Protein AF-W4HEM5-F1 (afdb_monomer_lite)

Sequence (78 aa):
MVQLGADDDFSGPVRIAFPDETVIDVQAERGRVANRVVVAETWGALLDGLRGHDMLELTMNGSSRRIETGEGQNFTCN

Radius of gyration: 11.91 Å; chains: 1; bounding box: 30×26×29 Å

Foldseek 3Di:
DDQQPDAQCDWAWKWKAAPVRDIQIFTDHSSDGDCVRDDVVSVVVVVVRLQVDQWIWMADPNDIDIDGSHDRPPPDDD

Organism: NCBI:txid1379903

pLDDT: mean 72.05, std 14.66, range [27.81, 88.81]

Structure (mmCIF, N/CA/C/O backbone):
data_AF-W4HEM5-F1
#
_entry.id   AF-W4HEM5-F1
#
loop_
_atom_site.group_PDB
_atom_site.id
_atom_site.type_symbol
_atom_site.label_atom_id
_atom_site.label_alt_id
_atom_site.label_comp_id
_atom_site.label_asym_id
_atom_site.label_entity_id
_atom_site.label_seq_id
_atom_site.pdbx_PDB_ins_code
_atom_site.Cartn_x
_atom_site.Cartn_y
_atom_site.Cartn_z
_atom_site.occupancy
_atom_site.B_iso_or_equiv
_atom_site.auth_seq_id
_atom_site.auth_comp_id
_atom_site.auth_asym_id
_atom_site.auth_atom_id
_atom_site.pdbx_PDB_model_num
ATOM 1 N N . MET A 1 1 ? -5.909 -9.526 -7.937 1.00 57.78 1 MET A N 1
ATOM 2 C CA . MET A 1 1 ? -4.952 -8.495 -8.396 1.00 57.78 1 MET A CA 1
ATOM 3 C C . MET A 1 1 ? -5.442 -7.186 -7.818 1.00 57.78 1 MET A C 1
ATOM 5 O O . MET A 1 1 ? -6.642 -6.960 -7.883 1.00 57.78 1 MET A O 1
ATOM 9 N N . VAL A 1 2 ? -4.564 -6.401 -7.202 1.00 62.97 2 VAL A N 1
ATOM 10 C CA . VAL A 1 2 ? -4.913 -5.102 -6.617 1.00 62.97 2 VAL A CA 1
ATOM 11 C C . VAL A 1 2 ? -4.371 -4.038 -7.561 1.00 62.97 2 VAL A C 1
ATOM 13 O O . VAL A 1 2 ? -3.168 -4.008 -7.829 1.00 62.97 2 VAL A O 1
ATOM 16 N N . GLN A 1 3 ? -5.262 -3.219 -8.120 1.00 66.00 3 GLN A N 1
ATOM 17 C CA . GLN A 1 3 ? -4.859 -2.027 -8.855 1.00 66.00 3 GLN A CA 1
ATOM 18 C C . GLN A 1 3 ? -4.594 -0.943 -7.821 1.00 66.00 3 GLN A C 1
ATOM 20 O O . GLN A 1 3 ? -5.503 -0.493 -7.127 1.00 66.00 3 GLN A O 1
ATOM 25 N N . LEU A 1 4 ? -3.329 -0.568 -7.684 1.00 65.75 4 LEU A N 1
ATOM 26 C CA . LEU A 1 4 ? -2.978 0.626 -6.941 1.00 65.75 4 LEU A CA 1
ATOM 27 C C . LEU A 1 4 ? -3.376 1.784 -7.856 1.00 65.75 4 LEU A C 1
ATOM 29 O O . LEU A 1 4 ? -3.138 1.689 -9.055 1.00 65.75 4 LEU A O 1
ATOM 33 N N . GLY A 1 5 ? -4.023 2.836 -7.348 1.00 55.84 5 GLY A N 1
ATOM 34 C CA . GLY A 1 5 ? -4.505 3.986 -8.144 1.00 55.84 5 GLY A CA 1
ATOM 35 C C . GLY A 1 5 ? -3.388 4.846 -8.762 1.00 55.84 5 GLY A C 1
ATOM 36 O O . GLY A 1 5 ? -3.484 6.074 -8.814 1.00 55.84 5 GLY A O 1
ATOM 37 N N . ALA A 1 6 ? -2.288 4.206 -9.127 1.00 54.91 6 ALA A N 1
ATOM 38 C CA . ALA A 1 6 ? -1.064 4.710 -9.684 1.00 54.91 6 ALA A CA 1
ATOM 39 C C . ALA A 1 6 ? -1.022 4.450 -11.188 1.00 54.91 6 ALA A C 1
ATOM 41 O O . ALA A 1 6 ? -1.648 3.519 -11.687 1.00 54.91 6 ALA A O 1
ATOM 42 N N . ASP A 1 7 ? -0.251 5.299 -11.855 1.00 57.62 7 ASP A N 1
ATOM 43 C CA . ASP A 1 7 ? 0.129 5.241 -13.260 1.00 57.62 7 ASP A CA 1
ATOM 44 C C . ASP A 1 7 ? 0.230 3.794 -13.792 1.00 57.62 7 ASP A C 1
ATOM 46 O O . ASP A 1 7 ? 1.037 3.004 -13.295 1.00 57.62 7 ASP A O 1
ATOM 50 N N . ASP A 1 8 ? -0.611 3.431 -14.773 1.00 60.00 8 ASP A N 1
ATOM 51 C CA . ASP A 1 8 ? -0.656 2.078 -15.363 1.00 60.00 8 ASP A CA 1
ATOM 52 C C . ASP A 1 8 ? 0.678 1.698 -16.048 1.00 60.00 8 ASP A C 1
ATOM 54 O O . ASP A 1 8 ? 0.884 0.525 -16.357 1.00 60.00 8 ASP A O 1
ATOM 58 N N . ASP A 1 9 ? 1.608 2.637 -16.262 1.00 67.69 9 ASP A N 1
ATOM 59 C CA . ASP A 1 9 ? 2.944 2.353 -16.802 1.00 67.69 9 ASP A CA 1
ATOM 60 C C . ASP A 1 9 ? 3.994 2.098 -15.699 1.00 67.69 9 ASP A C 1
ATOM 62 O O . ASP A 1 9 ? 5.068 1.545 -15.952 1.00 67.69 9 ASP A O 1
ATOM 66 N N . PHE A 1 10 ? 3.687 2.415 -14.435 1.00 71.81 10 PHE A N 1
ATOM 67 C 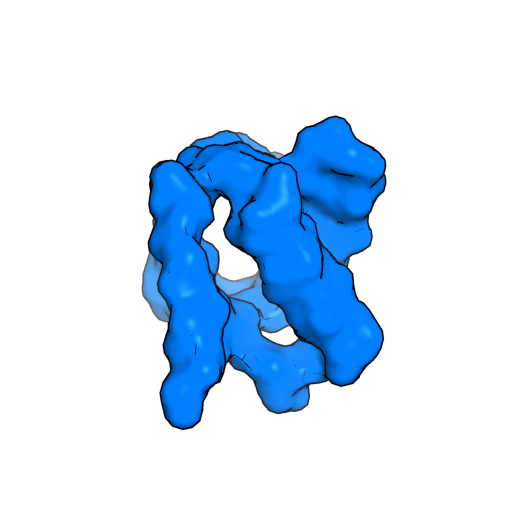CA . PHE A 1 10 ? 4.656 2.295 -13.347 1.00 71.81 10 PHE A CA 1
ATOM 68 C C . PHE A 1 10 ? 4.990 0.834 -13.032 1.00 71.81 10 PHE A C 1
ATOM 70 O O . PHE A 1 10 ? 4.129 0.040 -12.658 1.00 71.81 10 PHE A O 1
ATOM 77 N N . SER A 1 11 ? 6.272 0.485 -13.108 1.00 79.06 11 SER A N 1
ATOM 78 C CA . SER A 1 11 ? 6.780 -0.805 -12.642 1.00 79.06 11 SER A CA 1
ATOM 79 C C . SER A 1 11 ? 7.957 -0.580 -11.703 1.00 79.06 11 SER A C 1
ATOM 81 O O . SER A 1 11 ? 8.909 0.116 -12.056 1.00 79.06 11 SER A O 1
ATOM 83 N N . GLY A 1 12 ? 7.898 -1.141 -10.500 1.00 81.50 12 GLY A N 1
ATOM 84 C CA . GLY A 1 12 ? 8.911 -0.889 -9.484 1.00 81.50 12 GLY A CA 1
ATOM 85 C C . GLY A 1 12 ? 8.473 -1.230 -8.062 1.00 81.50 12 GLY A C 1
ATOM 86 O O . GLY A 1 12 ? 7.341 -1.663 -7.836 1.00 81.50 12 GLY A O 1
ATOM 87 N N . PRO A 1 13 ? 9.374 -1.042 -7.084 1.00 83.12 13 PRO A N 1
ATOM 88 C CA . PRO A 1 13 ? 9.054 -1.250 -5.682 1.00 83.12 13 PRO A CA 1
ATOM 89 C C . PRO A 1 13 ? 8.015 -0.229 -5.217 1.00 83.12 13 PRO A C 1
ATOM 91 O O . PRO A 1 13 ? 8.118 0.971 -5.491 1.00 83.12 13 PRO A O 1
ATOM 94 N N . VAL A 1 14 ? 7.032 -0.729 -4.486 1.00 82.94 14 VAL A N 1
ATOM 95 C CA . VAL A 1 14 ? 5.957 0.033 -3.876 1.00 82.94 14 VAL A CA 1
ATOM 96 C C . VAL A 1 14 ? 5.870 -0.344 -2.413 1.00 82.94 14 VAL A C 1
ATOM 98 O O . VAL A 1 14 ? 5.829 -1.523 -2.064 1.00 82.94 14 VAL A O 1
ATOM 101 N N . ARG A 1 15 ? 5.803 0.676 -1.566 1.00 87.75 15 ARG A N 1
ATOM 102 C CA . ARG A 1 15 ? 5.556 0.514 -0.141 1.00 87.75 15 ARG A CA 1
ATOM 103 C C . ARG A 1 15 ? 4.130 0.947 0.169 1.00 87.75 15 ARG A C 1
ATOM 105 O O . ARG A 1 15 ? 3.732 2.053 -0.184 1.00 87.75 15 ARG A O 1
ATOM 112 N N . ILE A 1 16 ? 3.376 0.071 0.812 1.00 86.50 16 ILE A N 1
ATOM 113 C CA . ILE A 1 16 ? 2.008 0.301 1.270 1.00 86.50 16 ILE A CA 1
ATOM 114 C C . ILE A 1 16 ? 2.067 0.347 2.791 1.00 86.50 16 ILE A C 1
ATOM 116 O O . ILE A 1 16 ? 2.459 -0.635 3.412 1.00 86.50 16 ILE A O 1
ATOM 120 N N . ALA A 1 17 ? 1.722 1.481 3.386 1.00 88.81 17 ALA A N 1
ATOM 121 C CA . ALA A 1 17 ? 1.662 1.653 4.829 1.00 88.81 17 ALA A CA 1
ATOM 122 C C . ALA A 1 17 ? 0.2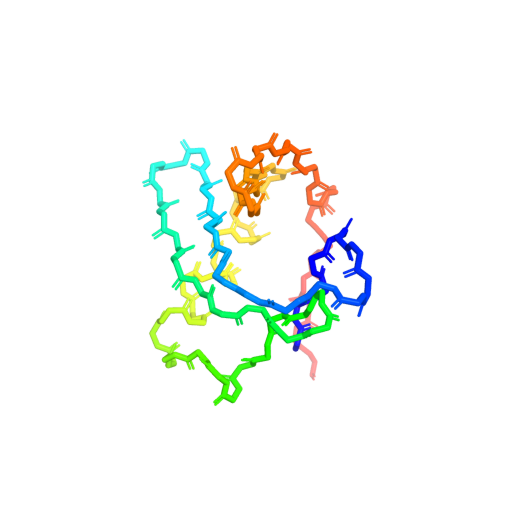09 1.852 5.263 1.00 88.81 17 ALA A C 1
ATOM 124 O O . ALA A 1 17 ? -0.504 2.700 4.723 1.00 88.81 17 ALA A O 1
ATOM 125 N N . PHE A 1 18 ? -0.221 1.063 6.235 1.00 86.31 18 PHE A N 1
ATOM 126 C CA . PHE A 1 18 ? -1.537 1.151 6.844 1.00 86.31 18 PHE A CA 1
ATOM 127 C C . PHE A 1 18 ? -1.478 1.945 8.163 1.00 86.31 18 PHE A C 1
ATOM 129 O O . PHE A 1 18 ? -0.395 2.151 8.721 1.00 86.31 18 PHE A O 1
ATOM 136 N N . PRO A 1 19 ? -2.625 2.435 8.670 1.00 83.38 19 PRO A N 1
ATOM 137 C CA . PRO A 1 19 ? -2.693 3.218 9.905 1.00 83.38 19 PRO A CA 1
ATOM 138 C C . PRO A 1 19 ? -2.296 2.442 11.169 1.00 83.38 19 PRO A C 1
ATOM 140 O O . PRO A 1 19 ? -1.965 3.064 12.173 1.00 83.38 19 PRO A O 1
ATOM 143 N N . ASP A 1 20 ? -2.340 1.110 11.130 1.00 81.38 20 ASP A N 1
ATOM 144 C CA . ASP A 1 20 ? -1.969 0.199 12.220 1.00 81.38 20 ASP A CA 1
ATOM 145 C C . ASP A 1 20 ? -0.458 -0.091 12.284 1.00 81.38 20 ASP A C 1
ATOM 147 O O . ASP A 1 20 ? -0.039 -1.059 12.908 1.00 81.38 20 ASP A O 1
ATOM 151 N N . GLU A 1 21 ? 0.362 0.733 11.625 1.00 82.50 21 GLU A N 1
ATOM 152 C CA . GLU A 1 21 ? 1.815 0.556 11.492 1.00 82.50 21 GLU A CA 1
ATOM 153 C C . GLU A 1 21 ? 2.224 -0.648 10.620 1.00 82.50 21 GLU A C 1
ATOM 155 O O . GLU A 1 21 ? 3.421 -0.893 10.433 1.00 82.50 21 GLU A O 1
ATOM 160 N N . THR A 1 22 ? 1.267 -1.362 10.010 1.00 83.69 22 THR A N 1
ATOM 161 C CA . THR A 1 22 ? 1.566 -2.418 9.039 1.00 83.69 22 THR A CA 1
ATOM 162 C C . THR A 1 22 ? 2.164 -1.812 7.774 1.00 83.69 22 THR A C 1
ATOM 164 O O . THR A 1 22 ? 1.569 -0.960 7.111 1.00 83.69 22 THR A O 1
ATOM 167 N N . VAL A 1 23 ? 3.352 -2.291 7.405 1.00 87.06 23 VAL A N 1
ATOM 168 C CA . VAL A 1 23 ? 4.068 -1.874 6.197 1.00 87.06 23 VAL A CA 1
ATOM 169 C C . VAL A 1 23 ? 4.291 -3.078 5.294 1.00 87.06 23 VAL A C 1
ATOM 171 O O . VAL A 1 23 ? 4.831 -4.101 5.709 1.00 87.06 23 VAL A O 1
ATOM 174 N N . ILE A 1 24 ? 3.887 -2.934 4.037 1.00 86.12 24 ILE A N 1
ATOM 175 C CA . ILE A 1 24 ? 3.975 -3.959 3.007 1.00 86.12 24 ILE A CA 1
ATOM 176 C C . ILE A 1 24 ? 4.821 -3.431 1.856 1.00 86.12 24 ILE A C 1
ATOM 178 O O . ILE A 1 24 ? 4.436 -2.497 1.155 1.00 86.12 24 ILE A O 1
ATOM 182 N N . ASP A 1 25 ? 5.971 -4.061 1.646 1.00 85.56 25 ASP A N 1
ATOM 183 C CA . ASP A 1 25 ? 6.860 -3.785 0.524 1.00 85.56 25 ASP A CA 1
ATOM 184 C C . ASP A 1 25 ? 6.612 -4.818 -0.587 1.00 85.56 25 ASP A C 1
ATOM 186 O O . ASP A 1 25 ? 6.826 -6.017 -0.405 1.00 85.56 25 ASP A O 1
ATOM 190 N N . VAL A 1 26 ? 6.131 -4.361 -1.744 1.00 83.50 26 VAL A N 1
ATOM 191 C CA . VAL A 1 26 ? 5.779 -5.206 -2.898 1.00 83.50 26 VAL A CA 1
ATOM 192 C C . VAL A 1 26 ? 6.337 -4.638 -4.197 1.00 83.50 26 VAL A C 1
ATOM 194 O O . VAL A 1 26 ? 6.625 -3.453 -4.311 1.00 83.50 26 VAL A O 1
ATOM 197 N N . GLN A 1 27 ? 6.488 -5.488 -5.209 1.00 82.50 27 GLN A N 1
ATOM 198 C CA . GLN A 1 27 ? 6.799 -5.062 -6.574 1.00 82.50 27 GLN A CA 1
ATOM 199 C C . GLN A 1 27 ? 5.493 -4.861 -7.345 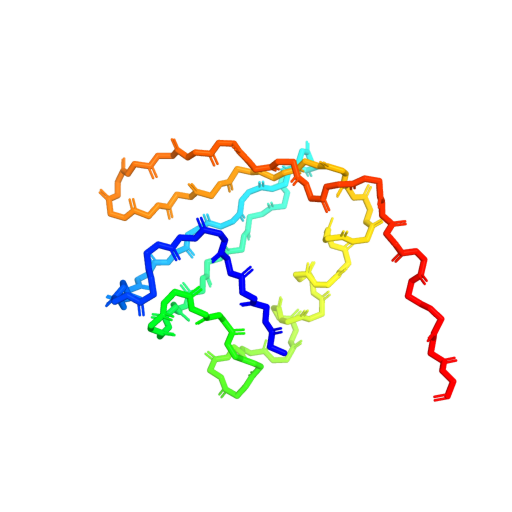1.00 82.50 27 GLN A C 1
ATOM 201 O O . GLN A 1 27 ? 4.678 -5.783 -7.442 1.00 82.50 27 GLN A O 1
ATOM 206 N N . ALA A 1 28 ? 5.287 -3.657 -7.876 1.00 78.31 28 ALA A N 1
ATOM 207 C CA . ALA A 1 28 ? 4.209 -3.384 -8.812 1.00 78.31 28 ALA A CA 1
ATOM 208 C C . ALA A 1 28 ? 4.696 -3.605 -10.245 1.00 78.31 28 ALA A C 1
ATOM 210 O O . ALA A 1 28 ? 5.771 -3.151 -10.629 1.00 78.31 28 ALA A O 1
ATOM 211 N N . GLU A 1 29 ? 3.864 -4.254 -11.050 1.00 76.94 29 GLU A N 1
ATOM 212 C CA . GLU A 1 29 ? 4.022 -4.351 -12.497 1.00 76.94 29 GLU A CA 1
ATOM 213 C C . GLU A 1 29 ? 2.877 -3.564 -13.139 1.00 76.94 29 GLU A C 1
ATOM 215 O O . GLU A 1 29 ? 1.711 -3.902 -12.921 1.00 76.94 29 GLU A O 1
ATOM 220 N N . ARG A 1 30 ? 3.178 -2.535 -13.941 1.00 74.19 30 ARG A N 1
ATOM 221 C CA . ARG A 1 30 ? 2.162 -1.732 -14.655 1.00 74.19 30 ARG A CA 1
ATOM 222 C C . ARG A 1 30 ? 1.050 -1.178 -13.743 1.00 74.19 30 ARG A C 1
ATOM 224 O O . ARG A 1 30 ? -0.136 -1.416 -13.970 1.00 74.19 30 ARG A O 1
ATOM 231 N N . GLY A 1 31 ? 1.437 -0.558 -12.630 1.00 66.50 31 GLY A N 1
ATOM 232 C CA . GLY A 1 31 ? 0.533 0.008 -11.622 1.00 66.50 31 GLY A CA 1
ATOM 233 C C . GLY A 1 31 ? -0.220 -1.034 -10.783 1.00 66.50 31 GLY A C 1
ATOM 234 O 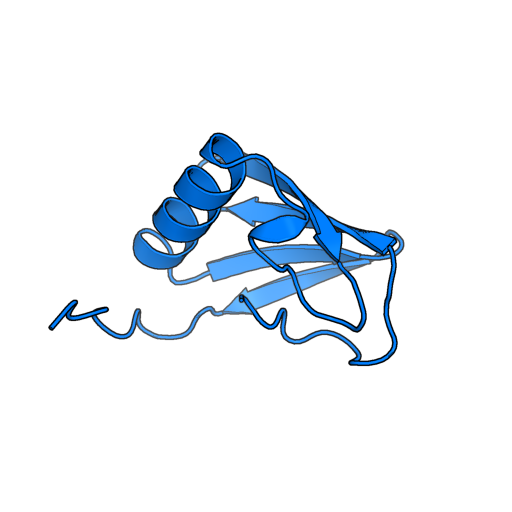O . GLY A 1 31 ? -1.102 -0.691 -9.993 1.00 66.50 31 GLY A O 1
ATOM 235 N N . ARG A 1 32 ? 0.088 -2.328 -10.937 1.00 73.88 32 ARG A N 1
ATOM 236 C CA . ARG A 1 32 ? -0.688 -3.424 -10.342 1.00 73.88 32 ARG A CA 1
ATOM 237 C C . ARG A 1 32 ? 0.181 -4.315 -9.481 1.00 73.88 32 ARG A C 1
ATOM 239 O O . ARG A 1 32 ? 1.293 -4.679 -9.850 1.00 73.88 32 ARG A O 1
ATOM 246 N N . VAL A 1 33 ? -0.386 -4.757 -8.365 1.00 73.12 33 VAL A N 1
ATOM 247 C CA . VAL A 1 33 ? 0.202 -5.807 -7.532 1.00 73.12 33 VAL A CA 1
ATOM 248 C C . VAL A 1 33 ? -0.562 -7.097 -7.804 1.00 73.12 33 VAL A C 1
ATOM 250 O O . VAL A 1 33 ? -1.767 -7.223 -7.541 1.00 73.12 33 VAL A O 1
ATOM 253 N N . ALA A 1 34 ? 0.126 -8.069 -8.396 1.00 66.81 34 ALA A N 1
ATOM 254 C CA . ALA A 1 34 ? -0.438 -9.379 -8.681 1.00 66.81 34 ALA A CA 1
ATOM 255 C C . ALA A 1 34 ? -0.032 -10.380 -7.593 1.00 66.81 34 ALA A C 1
ATOM 257 O O . ALA A 1 34 ? 1.124 -10.435 -7.201 1.00 66.81 34 ALA A O 1
ATOM 258 N N . ASN A 1 35 ? -0.961 -11.235 -7.162 1.00 63.44 35 ASN A N 1
ATOM 259 C CA . ASN A 1 35 ? -0.675 -12.284 -6.174 1.00 63.44 35 ASN A CA 1
ATOM 260 C C . ASN A 1 35 ? 0.527 -13.156 -6.600 1.00 63.44 35 ASN A C 1
ATOM 262 O O . ASN A 1 35 ? 1.406 -13.425 -5.802 1.00 63.44 35 ASN A O 1
ATOM 266 N N . ARG A 1 36 ? 0.656 -13.475 -7.897 1.00 64.31 36 ARG A N 1
ATOM 267 C CA . ARG A 1 36 ? 1.785 -14.266 -8.428 1.00 64.31 36 ARG A CA 1
ATOM 268 C C . ARG A 1 36 ? 3.180 -13.678 -8.148 1.00 64.31 36 ARG A C 1
ATOM 270 O O . ARG A 1 36 ? 4.149 -14.421 -8.218 1.00 64.31 36 ARG A O 1
ATOM 277 N N . VAL A 1 37 ? 3.284 -12.361 -7.938 1.00 61.09 37 VAL A N 1
ATOM 278 C CA . VAL A 1 37 ? 4.562 -11.665 -7.698 1.00 61.09 37 VAL A CA 1
ATOM 279 C C . VAL A 1 37 ? 4.789 -11.343 -6.220 1.00 61.09 37 VAL A C 1
ATOM 281 O O . VAL A 1 37 ? 5.819 -10.774 -5.872 1.00 61.09 37 VAL A O 1
ATOM 284 N N . VAL A 1 38 ? 3.848 -11.710 -5.347 1.00 66.69 38 VAL A N 1
ATOM 285 C CA . VAL A 1 38 ? 3.888 -11.434 -3.911 1.00 66.69 38 VAL A CA 1
ATOM 286 C C . VAL A 1 38 ? 3.885 -12.757 -3.153 1.00 66.69 38 VAL A C 1
ATOM 288 O O . VAL A 1 38 ? 3.183 -13.697 -3.513 1.00 66.69 38 VAL A O 1
ATOM 291 N N . VAL A 1 39 ? 4.680 -12.849 -2.088 1.00 74.00 39 VAL A N 1
ATOM 292 C CA . VAL A 1 39 ? 4.668 -14.020 -1.201 1.00 74.00 39 VAL A CA 1
ATOM 293 C C . VAL A 1 39 ? 3.266 -14.171 -0.598 1.00 74.00 39 VAL A C 1
ATOM 295 O O . VAL A 1 39 ? 2.649 -13.179 -0.212 1.00 74.00 39 VAL A O 1
ATOM 298 N N . ALA A 1 40 ? 2.746 -15.398 -0.513 1.00 71.50 40 ALA A N 1
ATOM 299 C CA . ALA A 1 40 ? 1.360 -15.650 -0.101 1.00 71.50 40 ALA A CA 1
ATOM 300 C C . ALA A 1 40 ? 0.997 -15.007 1.256 1.00 71.50 40 ALA A C 1
ATOM 302 O O . ALA A 1 40 ? -0.103 -14.479 1.412 1.00 71.50 40 ALA A O 1
ATOM 303 N N . GLU A 1 41 ? 1.935 -14.988 2.206 1.00 73.06 41 GLU A N 1
ATOM 304 C CA . GLU A 1 41 ? 1.776 -14.347 3.520 1.00 73.06 41 GLU A CA 1
ATOM 305 C C . GLU A 1 41 ? 1.622 -12.821 3.407 1.00 73.06 41 GLU A C 1
ATOM 307 O O . GLU A 1 41 ? 0.717 -12.235 3.999 1.00 73.06 41 GLU A O 1
ATOM 312 N N . THR A 1 42 ? 2.439 -12.178 2.570 1.00 78.25 42 THR A N 1
ATOM 313 C CA . THR A 1 42 ? 2.362 -10.737 2.287 1.00 78.25 42 THR A CA 1
ATOM 314 C C . THR A 1 42 ? 1.067 -10.371 1.560 1.00 78.25 42 THR A C 1
ATOM 316 O O . THR A 1 42 ? 0.486 -9.318 1.817 1.00 78.25 42 THR A O 1
ATOM 319 N N . TRP A 1 43 ? 0.570 -11.248 0.681 1.00 79.69 43 TRP A N 1
ATOM 320 C CA . TRP A 1 43 ? -0.721 -11.055 0.018 1.00 79.69 43 TRP A CA 1
ATOM 321 C C . TRP A 1 43 ? -1.892 -11.135 1.007 1.00 79.69 43 TRP A C 1
ATOM 323 O O . TRP A 1 43 ? -2.836 -10.353 0.904 1.00 79.69 43 TRP A O 1
ATOM 333 N N . GLY A 1 44 ? -1.820 -12.048 1.980 1.00 79.38 44 GLY A N 1
ATOM 334 C CA . GLY A 1 44 ? -2.787 -12.143 3.073 1.00 79.38 44 GLY A CA 1
ATOM 335 C C . GLY A 1 44 ? -2.840 -10.861 3.903 1.00 79.38 44 GLY A C 1
ATOM 336 O O . GLY A 1 44 ? -3.910 -10.271 4.024 1.00 79.38 44 GLY A O 1
ATOM 337 N N . ALA A 1 45 ? -1.684 -10.389 4.378 1.00 81.44 45 ALA A N 1
ATOM 338 C CA . ALA A 1 45 ? -1.572 -9.140 5.136 1.00 81.44 45 ALA A CA 1
ATOM 339 C C . ALA A 1 45 ? -2.078 -7.922 4.346 1.00 81.44 45 ALA A C 1
ATOM 341 O O . ALA A 1 45 ? -2.755 -7.060 4.897 1.00 81.44 45 ALA A O 1
ATOM 342 N N . LEU A 1 46 ? -1.815 -7.875 3.035 1.00 81.31 46 LEU A N 1
ATOM 343 C CA . LEU A 1 46 ? -2.307 -6.802 2.170 1.00 81.31 46 LEU A CA 1
ATOM 344 C C . LEU A 1 46 ? -3.832 -6.775 2.110 1.00 81.31 46 LEU A C 1
ATOM 346 O O . LEU A 1 46 ? -4.433 -5.711 2.224 1.00 81.31 46 LEU A O 1
ATOM 350 N N . LEU A 1 47 ? -4.462 -7.934 1.917 1.00 81.44 47 LEU A N 1
ATOM 351 C CA . LEU A 1 47 ? -5.919 -8.024 1.889 1.00 81.44 47 LEU A CA 1
ATOM 352 C C . LEU A 1 47 ? -6.543 -7.733 3.254 1.00 81.44 47 LEU A C 1
ATOM 354 O O . LEU A 1 47 ? -7.636 -7.178 3.297 1.00 81.44 47 LEU A O 1
ATOM 358 N N . ASP A 1 48 ? -5.879 -8.121 4.340 1.00 83.62 48 ASP A N 1
ATOM 359 C CA . ASP A 1 48 ? -6.344 -7.849 5.698 1.00 83.62 48 ASP A CA 1
ATOM 360 C C . ASP A 1 48 ? -6.319 -6.345 5.993 1.00 83.62 48 ASP A C 1
ATOM 362 O O . ASP A 1 48 ? -7.356 -5.770 6.320 1.00 83.62 48 ASP A O 1
ATOM 366 N N . GLY A 1 49 ? -5.198 -5.673 5.707 1.00 80.25 49 GLY A N 1
ATOM 367 C CA . GLY A 1 49 ? -5.079 -4.221 5.846 1.00 80.25 49 GLY A CA 1
ATOM 368 C C . GLY A 1 49 ? -6.071 -3.455 4.965 1.00 80.25 49 GLY A C 1
ATOM 369 O O . GLY A 1 49 ? -6.702 -2.506 5.423 1.00 80.25 49 GLY A O 1
ATOM 370 N N . LEU A 1 50 ? -6.294 -3.901 3.720 1.00 79.62 50 LEU A N 1
ATOM 371 C CA . LEU A 1 50 ? -7.302 -3.303 2.831 1.00 79.62 50 LEU A CA 1
ATOM 372 C C . LEU A 1 50 ? -8.745 -3.487 3.327 1.00 79.62 50 LEU A C 1
ATOM 374 O O . LEU A 1 50 ? -9.612 -2.710 2.939 1.00 79.62 50 LEU A O 1
ATOM 378 N N . ARG A 1 51 ? -9.029 -4.519 4.132 1.00 80.31 51 ARG A N 1
ATOM 379 C CA . ARG A 1 51 ? -10.355 -4.742 4.736 1.00 80.31 51 ARG A CA 1
ATOM 380 C C . ARG A 1 51 ? -10.521 -4.030 6.072 1.00 80.31 51 ARG A C 1
ATOM 382 O O . ARG A 1 51 ? -11.641 -3.669 6.414 1.00 80.31 51 ARG A O 1
ATOM 389 N N . GLY A 1 52 ? -9.439 -3.892 6.833 1.00 80.06 52 GLY A N 1
ATOM 390 C CA . GLY A 1 52 ? -9.442 -3.284 8.162 1.00 80.06 52 GLY A CA 1
ATOM 391 C C . GLY A 1 52 ? -9.360 -1.759 8.150 1.00 80.06 52 GLY A C 1
ATOM 392 O O . GLY A 1 52 ? -9.669 -1.135 9.164 1.00 80.06 52 GLY A O 1
ATOM 393 N N . HIS A 1 53 ? -8.952 -1.157 7.028 1.00 79.88 53 HIS A N 1
ATOM 394 C CA . HIS A 1 53 ? -8.684 0.275 6.947 1.00 79.88 53 HIS A CA 1
ATOM 395 C C . HIS A 1 53 ? -9.271 0.922 5.690 1.00 79.88 53 HIS A C 1
ATOM 397 O O . HIS A 1 53 ? -9.053 0.461 4.570 1.00 79.88 53 HI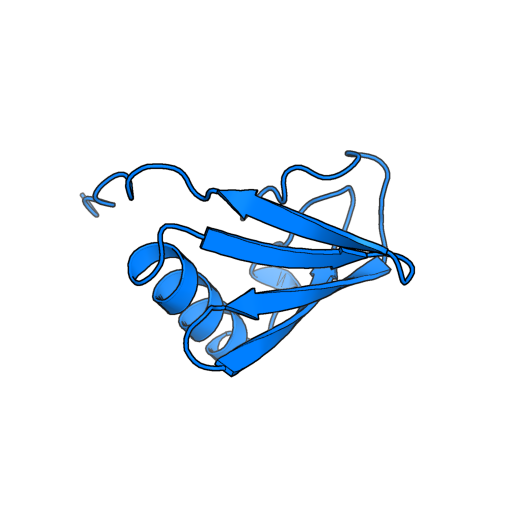S A O 1
ATOM 403 N N . ASP A 1 54 ? -9.925 2.070 5.886 1.00 79.00 54 ASP A N 1
ATOM 404 C CA . ASP A 1 54 ? -10.472 2.926 4.819 1.00 79.00 54 ASP A CA 1
ATOM 405 C C . ASP A 1 54 ? -9.415 3.876 4.211 1.00 79.00 54 ASP A C 1
ATOM 407 O O . ASP A 1 54 ? -9.700 4.723 3.359 1.00 79.00 54 ASP A O 1
ATOM 411 N N . MET A 1 55 ? -8.165 3.762 4.666 1.00 80.50 55 MET A N 1
ATOM 412 C CA . MET A 1 55 ? -7.058 4.618 4.265 1.00 80.50 55 MET A CA 1
ATOM 413 C C . MET A 1 55 ? -5.744 3.841 4.264 1.00 80.50 55 MET A C 1
ATOM 415 O O . MET A 1 55 ? -5.459 3.081 5.187 1.00 80.50 55 MET A O 1
ATOM 419 N N . LEU A 1 56 ? -4.908 4.108 3.264 1.00 83.88 56 LEU A N 1
ATOM 420 C CA . LEU A 1 56 ? -3.515 3.678 3.215 1.00 83.88 56 LEU A CA 1
ATOM 421 C C . LEU A 1 56 ? -2.618 4.789 2.667 1.00 83.88 56 LEU A C 1
ATOM 423 O O . LEU A 1 56 ? -3.066 5.700 1.968 1.00 83.88 56 LEU A O 1
ATOM 427 N N . GLU A 1 57 ? -1.330 4.710 2.963 1.00 86.44 57 GLU A N 1
ATOM 428 C CA . GLU A 1 57 ? -0.297 5.517 2.331 1.00 86.44 57 GLU A CA 1
ATOM 429 C C . GLU A 1 57 ? 0.491 4.656 1.344 1.00 86.44 57 GLU A C 1
ATOM 431 O O . GLU A 1 57 ? 0.985 3.580 1.671 1.00 86.44 57 GLU A O 1
ATOM 436 N N . LEU A 1 58 ? 0.580 5.129 0.107 1.00 82.94 58 LEU A N 1
ATOM 437 C CA . LEU A 1 58 ? 1.267 4.467 -0.985 1.00 82.94 58 LEU A CA 1
ATOM 438 C C . LEU A 1 58 ? 2.519 5.254 -1.353 1.00 82.94 58 LEU A C 1
ATOM 440 O O . LEU A 1 58 ? 2.419 6.370 -1.861 1.00 82.94 58 LEU A O 1
ATOM 444 N N . THR A 1 59 ? 3.689 4.658 -1.168 1.00 84.19 59 THR A N 1
ATOM 445 C CA . THR A 1 59 ? 4.970 5.258 -1.540 1.00 84.19 59 THR A CA 1
ATOM 446 C C . THR A 1 59 ? 5.518 4.595 -2.790 1.00 84.19 59 THR A C 1
ATOM 448 O O . THR A 1 59 ? 5.801 3.396 -2.809 1.00 84.19 59 THR A O 1
ATOM 451 N N . MET A 1 60 ? 5.689 5.393 -3.840 1.00 80.38 60 MET A N 1
ATOM 452 C CA . MET A 1 60 ? 6.199 4.968 -5.143 1.00 80.38 60 MET A CA 1
ATOM 453 C C . MET A 1 60 ? 7.244 5.965 -5.618 1.00 80.38 60 MET A C 1
ATOM 455 O O . MET A 1 60 ? 7.014 7.171 -5.565 1.00 80.38 60 MET A O 1
ATOM 459 N N . ASN A 1 61 ? 8.392 5.479 -6.093 1.00 77.00 61 ASN A N 1
ATOM 460 C CA . ASN A 1 61 ? 9.474 6.337 -6.595 1.00 77.00 61 ASN A CA 1
ATOM 461 C C . ASN A 1 61 ? 9.880 7.461 -5.608 1.00 77.00 61 ASN A C 1
ATOM 463 O O . ASN A 1 61 ? 10.099 8.605 -5.996 1.00 77.00 61 ASN A O 1
ATOM 467 N N . GLY A 1 62 ? 9.885 7.158 -4.303 1.00 78.62 62 GLY A N 1
ATOM 468 C CA . GLY A 1 62 ? 10.176 8.132 -3.241 1.00 78.62 62 GLY A CA 1
ATOM 469 C C . GLY A 1 62 ? 9.074 9.166 -2.972 1.00 78.62 62 GLY A C 1
ATOM 470 O O . GLY A 1 62 ? 9.261 10.030 -2.123 1.00 78.62 62 GLY A O 1
ATOM 471 N N . SER A 1 63 ? 7.932 9.080 -3.659 1.00 77.81 63 SER A N 1
ATOM 472 C CA . SER A 1 63 ? 6.763 9.936 -3.439 1.00 77.81 63 SER A CA 1
ATOM 473 C C . SER A 1 63 ? 5.670 9.169 -2.704 1.00 77.81 63 SER A C 1
ATOM 475 O O . SER A 1 63 ? 5.186 8.154 -3.205 1.00 77.81 63 SER A O 1
ATOM 477 N N . SER A 1 64 ? 5.266 9.664 -1.536 1.00 82.31 64 SER A N 1
ATOM 478 C CA . SER A 1 64 ? 4.139 9.124 -0.771 1.00 82.31 64 SER A CA 1
ATOM 479 C C . SER A 1 64 ? 2.840 9.816 -1.166 1.00 82.31 64 SER A C 1
ATOM 481 O O . SER A 1 64 ? 2.776 11.044 -1.246 1.00 82.31 64 SER A O 1
ATOM 483 N N . ARG A 1 65 ? 1.780 9.039 -1.380 1.00 78.44 65 ARG A N 1
ATOM 484 C CA . ARG A 1 65 ? 0.418 9.537 -1.574 1.00 78.44 65 ARG A CA 1
ATOM 485 C C . ARG A 1 65 ? -0.540 8.797 -0.659 1.00 78.44 65 ARG A C 1
ATOM 487 O O . ARG A 1 65 ? -0.520 7.575 -0.583 1.00 78.44 65 ARG A O 1
ATOM 494 N N . ARG A 1 66 ? -1.429 9.535 -0.009 1.00 80.25 66 ARG A N 1
ATOM 495 C CA . ARG A 1 66 ? -2.532 8.945 0.742 1.00 80.25 66 ARG A CA 1
ATOM 496 C C . ARG A 1 66 ? -3.628 8.514 -0.231 1.00 80.25 66 ARG A C 1
ATOM 498 O O . ARG A 1 66 ? -3.981 9.270 -1.135 1.00 80.25 66 ARG A O 1
ATOM 505 N N . ILE A 1 67 ? -4.116 7.292 -0.072 1.00 75.50 67 ILE A N 1
ATOM 506 C CA . ILE A 1 67 ? -5.202 6.712 -0.854 1.00 75.50 67 ILE A CA 1
ATOM 507 C C . ILE A 1 67 ? -6.299 6.325 0.124 1.00 75.50 67 ILE A C 1
ATOM 509 O O . ILE A 1 67 ? -6.076 5.544 1.045 1.00 75.50 67 ILE A O 1
ATOM 513 N N . GLU A 1 68 ? -7.482 6.883 -0.086 1.00 73.00 68 GLU A N 1
ATOM 514 C CA . GLU A 1 68 ? -8.697 6.394 0.550 1.00 73.00 68 GLU A CA 1
ATOM 515 C C . GLU A 1 68 ? -9.106 5.127 -0.201 1.00 73.00 68 GLU A C 1
ATOM 517 O O . GLU A 1 68 ? -9.299 5.153 -1.419 1.00 73.00 68 GLU A O 1
ATOM 522 N N . THR A 1 69 ? -9.183 3.999 0.500 1.00 66.50 69 THR A N 1
ATOM 523 C CA . THR A 1 69 ? -9.595 2.710 -0.082 1.00 66.50 69 THR A CA 1
ATOM 524 C C . THR A 1 69 ? -11.105 2.660 -0.356 1.00 66.50 69 THR A C 1
ATOM 526 O O . THR A 1 69 ? -11.596 1.677 -0.912 1.00 66.50 69 THR A O 1
ATOM 529 N N . GLY A 1 70 ? -11.814 3.763 -0.069 1.00 56.03 70 GLY A N 1
ATOM 530 C CA . GLY A 1 70 ? -13.270 3.870 -0.065 1.00 56.03 70 GLY A CA 1
ATOM 531 C C . GLY A 1 70 ? -13.860 3.186 1.167 1.00 56.03 70 GLY A C 1
ATOM 532 O O . GLY A 1 70 ? -13.172 2.400 1.810 1.00 56.03 70 GLY A O 1
ATOM 533 N N . GLU A 1 71 ? -15.134 3.463 1.482 1.00 46.00 71 GLU A N 1
ATOM 534 C CA . GLU A 1 71 ? -15.903 2.612 2.404 1.00 46.00 71 GLU A CA 1
ATOM 535 C C . GLU A 1 71 ? -15.704 1.165 1.951 1.00 46.00 71 GLU A C 1
ATOM 537 O O . GLU A 1 71 ? -16.034 0.836 0.803 1.00 46.00 71 GLU A O 1
ATOM 542 N N . GLY A 1 72 ? -15.103 0.339 2.812 1.00 45.31 72 GLY A N 1
ATOM 543 C CA . GLY A 1 72 ? -14.780 -1.043 2.494 1.00 45.31 72 GLY A CA 1
ATOM 544 C C . GLY A 1 72 ? -15.983 -1.728 1.856 1.00 45.31 72 GLY A C 1
ATOM 545 O O . GLY A 1 72 ? -16.976 -2.023 2.523 1.00 45.31 72 GLY A O 1
ATOM 546 N N . GLN A 1 73 ? -15.931 -1.978 0.543 1.00 40.22 73 GLN A N 1
ATOM 547 C CA . GLN A 1 73 ? -16.938 -2.821 -0.083 1.00 40.22 73 GLN A CA 1
ATOM 548 C C . GLN A 1 73 ? -16.792 -4.184 0.577 1.00 40.22 73 GLN A C 1
ATOM 550 O O . GLN A 1 73 ? -15.788 -4.864 0.376 1.00 40.22 73 GLN A O 1
ATOM 555 N N . ASN A 1 74 ? -17.773 -4.542 1.409 1.00 36.94 74 ASN A N 1
ATOM 556 C CA . ASN A 1 74 ? -17.900 -5.852 2.026 1.00 36.94 74 ASN A CA 1
ATOM 557 C C . ASN A 1 74 ? -17.647 -6.920 0.955 1.00 36.94 74 ASN A C 1
ATOM 559 O O . ASN A 1 74 ? -18.515 -7.197 0.125 1.00 36.94 74 ASN A O 1
ATOM 563 N N . PHE A 1 75 ? -16.443 -7.497 0.948 1.00 35.53 75 PHE A N 1
ATOM 564 C CA . PHE A 1 75 ? -16.097 -8.584 0.047 1.00 35.53 75 PHE A CA 1
ATOM 565 C C . PHE A 1 75 ? -16.886 -9.808 0.502 1.00 35.53 75 PHE A C 1
ATOM 567 O O . PHE A 1 75 ? -16.448 -10.570 1.361 1.00 35.53 75 PHE A O 1
ATOM 574 N N . THR A 1 76 ? -18.078 -9.980 -0.058 1.00 27.81 76 THR A N 1
ATOM 575 C CA . THR A 1 76 ? -18.809 -11.236 0.029 1.00 27.81 76 THR A CA 1
ATOM 576 C C . THR A 1 76 ? -18.115 -12.224 -0.902 1.00 27.81 76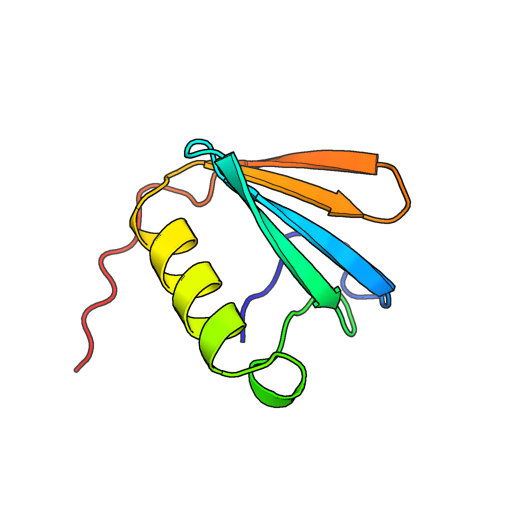 THR A C 1
ATOM 578 O O . THR A 1 76 ? -18.162 -12.097 -2.123 1.00 27.81 76 THR A O 1
ATOM 581 N N . CYS A 1 77 ? -17.404 -13.189 -0.318 1.00 30.80 77 CYS A N 1
ATOM 582 C CA . CYS A 1 77 ? -17.028 -14.402 -1.033 1.00 30.80 77 CYS A CA 1
ATOM 583 C C . CYS A 1 77 ? -18.315 -15.199 -1.270 1.00 30.80 77 CYS A C 1
ATOM 585 O O . CYS A 1 77 ? -18.951 -15.607 -0.298 1.00 30.80 77 CYS A O 1
ATOM 587 N N . ASN A 1 78 ? -18.699 -15.382 -2.532 1.00 33.03 78 ASN A N 1
ATOM 588 C CA . ASN A 1 78 ? -19.748 -16.312 -2.947 1.00 33.03 78 ASN A CA 1
ATOM 589 C C . ASN A 1 78 ? -19.101 -17.456 -3.727 1.00 33.03 78 ASN A C 1
ATOM 591 O O . ASN A 1 78 ? -18.226 -17.140 -4.569 1.00 33.03 78 ASN A O 1
#

Secondary structure (DSSP, 8-state):
-EE-SS-TT--EEEEEE-TTS-EEEEEEBTTEE-GGGS-HHHHHHHHHHHHH-SEEEEEETTEEEEEE--S-------